Protein AF-A0A973N4P7-F1 (afdb_monomer)

Nearest PDB structures (foldseek):
  7r5c-assembly1_BBB  TM=9.386E-01  e=1.931E-02  Escherichia coli
  7qtc-assembly1_DDD  TM=9.384E-01  e=2.325E-02  Escherichia coli
  5f28-assembly2_D  TM=5.975E-01  e=9.471E+00  Mus musculus
  5c94-assembly1_A-2  TM=3.148E-01  e=1.304E+00  Avian infectious bronchitis virus (strain M41)

Structure (mmCIF, N/CA/C/O backbone):
data_AF-A0A973N4P7-F1
#
_entry.id   AF-A0A973N4P7-F1
#
loop_
_atom_site.group_PDB
_atom_site.id
_atom_site.type_symbol
_atom_site.label_atom_id
_atom_site.label_alt_id
_atom_site.label_comp_id
_atom_site.label_asym_id
_atom_site.label_entity_id
_atom_site.label_seq_id
_atom_site.pdbx_PDB_ins_code
_atom_site.Cartn_x
_atom_site.Cartn_y
_atom_site.Cartn_z
_atom_site.occupancy
_atom_site.B_iso_or_equiv
_atom_site.auth_seq_id
_atom_site.auth_comp_id
_atom_site.auth_asym_id
_atom_site.auth_atom_id
_atom_site.pdbx_PDB_model_num
ATOM 1 N N . LEU A 1 1 ? -1.870 -9.493 -2.047 1.00 87.19 1 LEU A N 1
ATOM 2 C CA . LEU A 1 1 ? -1.699 -8.384 -1.082 1.00 87.19 1 LEU A CA 1
ATOM 3 C C . LEU A 1 1 ? -2.872 -8.317 -0.108 1.00 87.19 1 LEU A C 1
ATOM 5 O O . LEU A 1 1 ? -2.642 -8.286 1.093 1.00 87.19 1 LEU A O 1
ATOM 9 N N . ASP A 1 2 ? -4.102 -8.370 -0.614 1.00 89.56 2 ASP A N 1
ATOM 10 C CA . ASP A 1 2 ? -5.335 -8.207 0.172 1.00 89.56 2 ASP A CA 1
ATOM 11 C C . ASP A 1 2 ? -5.442 -9.128 1.392 1.00 89.56 2 ASP A C 1
ATOM 13 O O . ASP A 1 2 ? -5.771 -8.652 2.473 1.00 89.56 2 ASP A O 1
ATOM 17 N N . GLY A 1 3 ? -5.078 -10.410 1.260 1.00 95.06 3 GLY A N 1
ATOM 18 C CA . GLY A 1 3 ? -5.083 -11.350 2.391 1.00 95.06 3 GLY A CA 1
ATOM 19 C C . GLY A 1 3 ? -4.183 -10.910 3.551 1.00 95.06 3 GLY A C 1
ATOM 20 O O . GLY A 1 3 ? -4.612 -10.911 4.695 1.00 95.06 3 GLY A O 1
ATOM 21 N N . VAL A 1 4 ? -2.978 -10.413 3.256 1.00 95.75 4 VAL A N 1
ATOM 22 C CA . VAL A 1 4 ? -2.039 -9.926 4.284 1.00 95.75 4 VAL A CA 1
ATOM 23 C C . VAL A 1 4 ? -2.598 -8.699 5.003 1.00 95.75 4 VAL A C 1
ATOM 25 O O . VAL A 1 4 ? -2.500 -8.588 6.222 1.00 95.75 4 VAL A O 1
ATOM 28 N N . LEU A 1 5 ? -3.198 -7.766 4.259 1.00 96.38 5 LEU A N 1
ATOM 29 C CA . LEU A 1 5 ? -3.812 -6.582 4.860 1.00 96.38 5 LEU A CA 1
ATOM 30 C C . LEU A 1 5 ? -5.041 -6.953 5.702 1.00 96.38 5 LEU A C 1
ATOM 32 O O . LEU A 1 5 ? -5.241 -6.349 6.755 1.00 96.38 5 LEU A O 1
ATOM 36 N N . ALA A 1 6 ? -5.825 -7.948 5.280 1.00 96.81 6 ALA A N 1
ATOM 37 C CA . ALA A 1 6 ? -6.944 -8.479 6.055 1.00 96.81 6 ALA A CA 1
ATOM 38 C C . ALA A 1 6 ? -6.471 -9.137 7.363 1.00 96.81 6 ALA A C 1
ATOM 40 O O . ALA A 1 6 ? -7.020 -8.841 8.425 1.00 96.81 6 ALA A O 1
ATOM 41 N N . ASP A 1 7 ? -5.407 -9.941 7.313 1.00 97.56 7 ASP A N 1
ATOM 42 C CA . ASP A 1 7 ? -4.810 -10.559 8.499 1.00 97.56 7 ASP A CA 1
ATOM 43 C C . ASP A 1 7 ? -4.321 -9.491 9.486 1.00 97.56 7 ASP A C 1
ATOM 45 O O . ASP A 1 7 ? -4.659 -9.532 10.670 1.00 97.56 7 ASP A O 1
ATOM 49 N N . ILE A 1 8 ? -3.607 -8.469 9.004 1.00 96.69 8 ILE A N 1
ATOM 50 C CA . ILE A 1 8 ? -3.147 -7.347 9.838 1.00 96.69 8 ILE A CA 1
ATOM 51 C C . ILE A 1 8 ? -4.333 -6.610 10.477 1.00 96.69 8 ILE A C 1
ATOM 53 O O . ILE A 1 8 ? -4.281 -6.306 11.671 1.00 96.69 8 ILE A O 1
ATOM 57 N N . GLN A 1 9 ? -5.408 -6.347 9.725 1.00 96.44 9 GLN A N 1
ATOM 58 C CA . GLN A 1 9 ? -6.621 -5.735 10.279 1.00 96.44 9 GLN A CA 1
ATOM 59 C C . GLN A 1 9 ? -7.265 -6.608 11.359 1.00 96.44 9 GLN A C 1
ATOM 61 O O . GLN A 1 9 ? -7.705 -6.075 12.378 1.00 96.44 9 GLN A O 1
ATOM 66 N N . SER A 1 10 ? -7.296 -7.932 11.169 1.00 98.00 10 SER A N 1
ATOM 67 C CA . SER A 1 10 ? -7.850 -8.872 12.154 1.00 98.00 10 SER A CA 1
ATOM 68 C C . SER A 1 10 ? -7.081 -8.851 13.482 1.00 98.00 10 SER A C 1
ATOM 70 O O . SER A 1 10 ? -7.669 -9.040 14.545 1.00 98.00 10 SER A O 1
ATOM 72 N N . LEU A 1 11 ? -5.786 -8.525 13.429 1.00 98.00 11 LEU A N 1
ATOM 73 C CA . LEU A 1 11 ? -4.919 -8.318 14.589 1.00 98.00 11 LEU A CA 1
ATOM 74 C C . LEU A 1 11 ? -5.024 -6.895 15.179 1.00 98.00 11 LEU A C 1
ATOM 76 O O . LEU A 1 11 ? -4.308 -6.562 16.121 1.00 98.00 11 LEU A O 1
ATOM 80 N N . GLY A 1 12 ? -5.895 -6.040 14.633 1.00 97.69 12 GLY A N 1
ATOM 81 C CA . GLY A 1 12 ? -6.081 -4.645 15.050 1.00 97.69 12 GLY A CA 1
ATOM 82 C C . GLY A 1 12 ? -5.087 -3.654 14.433 1.00 97.69 12 GLY A C 1
ATOM 83 O O . GLY A 1 12 ? -5.100 -2.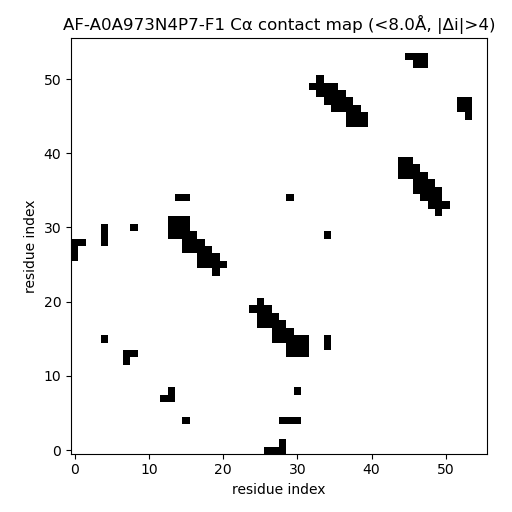470 14.778 1.00 97.69 12 GLY A O 1
ATOM 84 N N . GLY A 1 13 ? -4.233 -4.108 13.515 1.00 97.25 13 GLY A N 1
ATOM 85 C CA . GLY A 1 13 ? -3.259 -3.274 12.825 1.00 97.25 13 GLY A CA 1
ATOM 86 C C . GLY A 1 13 ? -3.888 -2.401 11.738 1.00 97.25 13 GLY A C 1
ATOM 87 O O . GLY A 1 13 ? -4.834 -2.787 11.050 1.00 97.25 13 GLY A O 1
ATOM 88 N N . LYS A 1 14 ? -3.322 -1.209 11.547 1.00 97.06 14 LYS A N 1
ATOM 89 C CA . LYS A 1 14 ? -3.657 -0.299 10.446 1.00 97.06 14 LYS A CA 1
ATOM 90 C C . LYS A 1 14 ? -2.375 0.182 9.789 1.00 97.06 14 LYS A C 1
ATOM 92 O O . LYS A 1 14 ? -1.402 0.467 10.483 1.00 97.06 14 LYS A O 1
ATOM 97 N N . GLY A 1 15 ? -2.377 0.299 8.469 1.00 95.81 15 GLY A N 1
ATOM 98 C CA . GLY A 1 15 ? -1.208 0.772 7.739 1.00 95.81 15 GLY A CA 1
ATOM 99 C C . GLY A 1 15 ? -1.316 0.490 6.254 1.00 95.81 15 GLY A C 1
ATOM 100 O O . GLY A 1 15 ? -2.411 0.308 5.727 1.00 95.81 15 GLY A O 1
ATOM 101 N N . GLY A 1 16 ? -0.166 0.430 5.596 1.00 95.38 16 GLY A 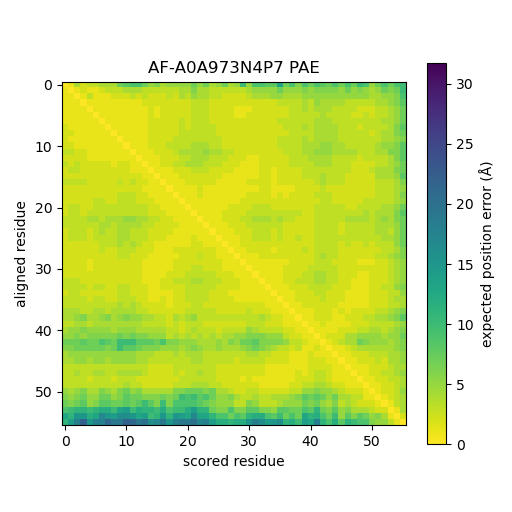N 1
ATOM 102 C CA . GLY A 1 16 ? -0.067 0.061 4.198 1.00 95.38 16 GLY A CA 1
ATOM 103 C C . GLY A 1 16 ? 1.223 -0.679 3.899 1.00 95.38 16 GLY A C 1
ATOM 104 O O . GLY A 1 16 ? 2.156 -0.690 4.702 1.00 95.38 16 GLY A O 1
ATOM 105 N N . LEU A 1 17 ? 1.237 -1.330 2.748 1.00 95.12 17 LEU A N 1
ATOM 106 C CA . LEU A 1 17 ? 2.336 -2.143 2.261 1.00 95.12 17 LEU A CA 1
ATOM 107 C C . LEU A 1 17 ? 2.547 -1.826 0.782 1.00 95.12 17 LEU A C 1
ATOM 109 O O . LEU A 1 17 ? 1.587 -1.704 0.021 1.00 95.12 17 LEU A O 1
ATOM 113 N N . ILE A 1 18 ? 3.813 -1.707 0.396 1.00 95.00 18 ILE A N 1
ATOM 114 C CA . ILE A 1 18 ? 4.268 -1.631 -0.990 1.00 95.00 18 ILE A CA 1
ATOM 115 C C . ILE A 1 18 ? 5.200 -2.822 -1.194 1.00 95.00 18 ILE A C 1
ATOM 117 O O . ILE A 1 18 ? 6.110 -3.038 -0.393 1.00 95.00 18 ILE A O 1
ATOM 121 N N . ALA A 1 19 ? 4.955 -3.604 -2.238 1.00 94.81 19 ALA A N 1
ATOM 122 C CA . ALA A 1 19 ? 5.716 -4.800 -2.555 1.00 94.81 19 ALA A CA 1
ATOM 123 C C . ALA A 1 19 ? 6.056 -4.848 -4.047 1.00 94.81 19 ALA A C 1
ATOM 125 O O . ALA A 1 19 ? 5.280 -4.403 -4.895 1.00 94.81 19 ALA A O 1
ATOM 126 N N . VAL A 1 20 ? 7.218 -5.424 -4.344 1.00 94.44 20 VAL A N 1
ATOM 127 C CA . VAL A 1 20 ? 7.685 -5.710 -5.701 1.00 94.44 20 VAL A CA 1
ATOM 128 C C . VAL A 1 20 ? 8.107 -7.173 -5.735 1.00 94.44 20 VAL A C 1
ATOM 130 O O . VAL A 1 20 ? 8.921 -7.601 -4.915 1.00 94.44 20 VAL A O 1
ATOM 133 N N . ALA A 1 21 ? 7.517 -7.949 -6.637 1.00 94.88 21 ALA A N 1
ATOM 134 C CA . ALA A 1 21 ? 7.891 -9.339 -6.854 1.00 94.88 21 ALA A CA 1
ATOM 135 C C . ALA A 1 21 ? 9.188 -9.433 -7.686 1.00 94.88 21 ALA A C 1
ATOM 137 O O . ALA A 1 21 ? 9.560 -8.470 -8.358 1.00 94.88 21 ALA A O 1
ATOM 138 N N . PRO A 1 22 ? 9.894 -10.580 -7.678 1.00 97.12 22 PRO A N 1
ATOM 139 C CA . PRO A 1 22 ? 11.131 -10.747 -8.447 1.00 97.12 22 PRO A CA 1
ATOM 140 C C . PRO A 1 22 ? 10.986 -10.535 -9.961 1.00 97.12 22 PRO A C 1
ATO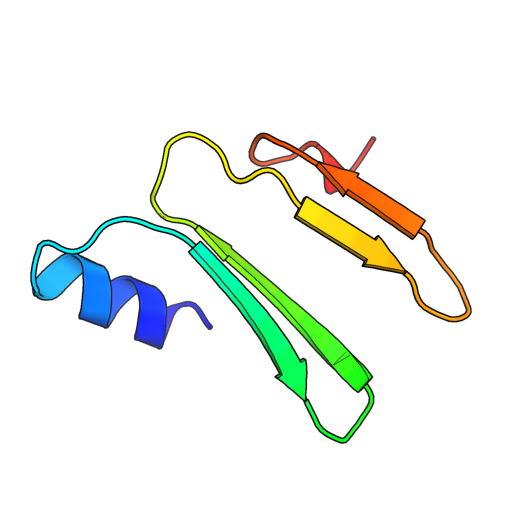M 142 O O . PRO A 1 22 ? 11.973 -10.241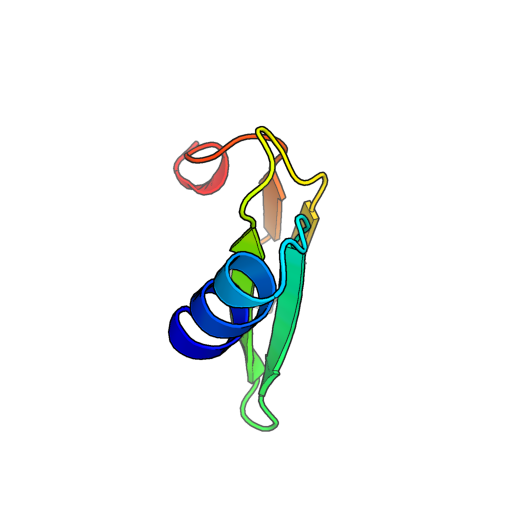 -10.627 1.00 97.12 22 PRO A O 1
ATOM 145 N N . ASP A 1 23 ? 9.776 -10.682 -10.503 1.00 95.38 23 ASP A N 1
ATOM 146 C CA . ASP A 1 23 ? 9.450 -10.423 -11.910 1.00 95.38 23 ASP A CA 1
ATOM 147 C C . ASP A 1 23 ? 9.164 -8.939 -12.215 1.00 95.38 23 ASP A C 1
ATOM 149 O O . ASP A 1 23 ? 8.872 -8.588 -13.355 1.00 95.38 23 ASP A O 1
ATOM 153 N N . GLY A 1 24 ? 9.258 -8.061 -11.211 1.00 91.38 24 GLY A N 1
ATOM 154 C CA . GLY A 1 24 ? 8.976 -6.633 -11.330 1.00 91.38 24 GLY A CA 1
ATOM 155 C C . GLY A 1 24 ? 7.511 -6.258 -11.108 1.00 91.38 24 GLY A C 1
ATOM 156 O O . GLY A 1 24 ? 7.204 -5.066 -11.087 1.00 91.38 24 GLY A O 1
ATOM 157 N N . THR A 1 25 ? 6.611 -7.225 -10.885 1.00 91.12 25 THR A N 1
ATOM 158 C CA . THR A 1 25 ? 5.203 -6.942 -10.581 1.00 91.12 25 THR A CA 1
ATOM 159 C C . THR A 1 25 ? 5.104 -6.133 -9.297 1.00 91.12 25 THR A C 1
ATOM 161 O O . THR A 1 25 ? 5.588 -6.554 -8.242 1.00 91.12 25 THR A O 1
ATOM 164 N N . THR A 1 26 ? 4.448 -4.979 -9.370 1.00 91.50 26 THR A N 1
ATOM 165 C CA . THR A 1 26 ? 4.263 -4.092 -8.224 1.00 91.50 26 THR A CA 1
ATOM 166 C C . THR A 1 26 ? 2.846 -4.166 -7.686 1.00 91.50 26 THR A C 1
ATOM 168 O O . THR A 1 26 ? 1.869 -4.267 -8.424 1.00 91.5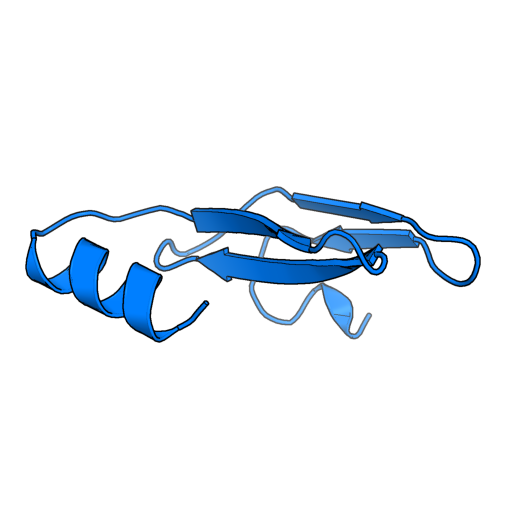0 26 THR A O 1
ATOM 171 N N . ALA A 1 27 ? 2.739 -4.154 -6.360 1.00 92.12 27 ALA A N 1
ATOM 172 C CA . ALA A 1 27 ? 1.471 -4.145 -5.654 1.00 92.12 27 ALA A CA 1
ATOM 173 C C . ALA A 1 27 ? 1.571 -3.224 -4.440 1.00 92.12 27 ALA A C 1
ATOM 175 O O . ALA A 1 27 ? 2.575 -3.205 -3.725 1.00 92.12 27 ALA A O 1
ATOM 176 N N . TRP A 1 28 ? 0.509 -2.478 -4.176 1.00 93.12 28 TRP A N 1
ATOM 177 C CA . TRP A 1 28 ? 0.394 -1.628 -3.001 1.00 93.12 28 TRP A CA 1
ATOM 178 C C . TRP A 1 28 ? -1.038 -1.642 -2.488 1.00 93.12 28 TRP A C 1
ATOM 180 O O . TRP A 1 28 ? -1.983 -1.928 -3.218 1.00 93.12 28 TRP A O 1
ATOM 190 N N . GLY A 1 29 ? -1.195 -1.349 -1.206 1.00 94.44 29 GLY A N 1
ATOM 191 C CA . GLY A 1 29 ? -2.490 -1.392 -0.550 1.00 94.44 29 GLY A CA 1
ATOM 192 C C . GLY A 1 29 ? -2.374 -0.880 0.870 1.00 94.44 29 GLY A C 1
ATOM 193 O O . GLY A 1 29 ? -1.308 -0.941 1.484 1.00 94.44 29 GLY A O 1
ATOM 194 N N . PHE A 1 30 ? -3.464 -0.325 1.376 1.00 96.56 30 PHE A N 1
ATOM 195 C CA . PHE A 1 30 ? -3.496 0.314 2.678 1.00 96.56 30 PHE A CA 1
ATOM 196 C C . PHE A 1 30 ? -4.906 0.279 3.259 1.00 96.56 30 PHE A C 1
ATOM 198 O O . PHE A 1 30 ? -5.899 0.192 2.545 1.00 96.56 30 PHE A O 1
ATOM 205 N N . THR A 1 31 ? -4.967 0.308 4.582 1.00 96.38 31 THR A N 1
A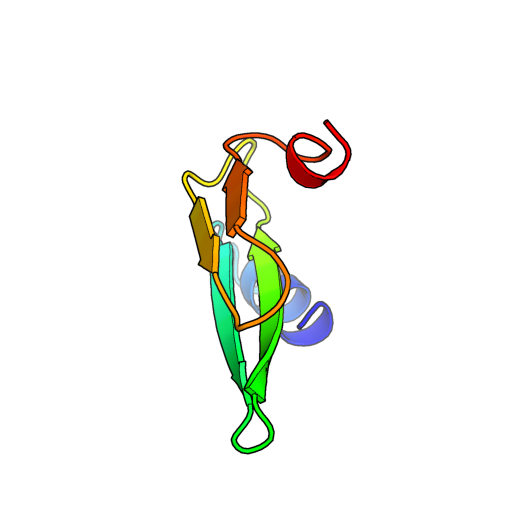TOM 206 C CA . THR A 1 31 ? -6.192 0.226 5.389 1.00 96.38 31 THR A CA 1
ATOM 207 C C . THR A 1 31 ? -6.439 1.528 6.153 1.00 96.38 31 THR A C 1
ATOM 209 O O . THR A 1 31 ? -7.466 1.712 6.805 1.00 96.38 31 THR A O 1
ATOM 212 N N . THR A 1 32 ? -5.478 2.448 6.077 1.00 96.19 32 THR A N 1
ATOM 213 C CA . THR A 1 32 ? -5.570 3.827 6.546 1.00 96.19 32 THR A CA 1
ATOM 214 C C . THR A 1 32 ? -6.398 4.685 5.580 1.00 96.19 32 THR A C 1
ATOM 216 O O . THR A 1 32 ? -6.623 4.292 4.440 1.00 96.19 32 THR A O 1
ATOM 219 N N . PRO A 1 33 ? -6.827 5.897 5.980 1.00 95.62 33 PRO A N 1
ATOM 220 C CA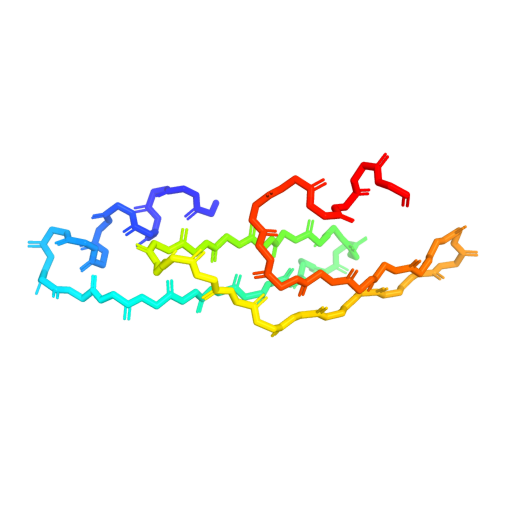 . PRO A 1 33 ? -7.489 6.824 5.056 1.00 95.62 33 PRO A CA 1
ATOM 221 C C . PRO A 1 33 ? -6.614 7.241 3.861 1.00 95.62 33 PRO A C 1
ATOM 223 O O . PRO A 1 33 ? -7.133 7.627 2.820 1.00 95.62 33 PRO A O 1
ATOM 226 N N . ALA A 1 34 ? -5.289 7.188 4.026 1.00 96.00 34 ALA A N 1
ATOM 227 C CA . ALA A 1 34 ? -4.309 7.570 3.019 1.00 96.00 34 ALA A CA 1
ATOM 228 C C . ALA A 1 34 ? -2.986 6.815 3.201 1.00 96.00 34 ALA A C 1
ATOM 230 O O . ALA A 1 34 ? -2.650 6.381 4.309 1.00 96.00 34 ALA A O 1
ATOM 231 N N . MET A 1 35 ? -2.211 6.740 2.123 1.00 96.75 35 MET A N 1
ATOM 232 C CA . MET A 1 35 ? -0.819 6.309 2.091 1.00 96.75 35 MET A CA 1
ATOM 233 C C . MET A 1 35 ? -0.063 7.136 1.046 1.00 96.75 35 MET A C 1
ATOM 235 O O . MET A 1 35 ? -0.260 6.950 -0.157 1.00 96.75 35 MET A O 1
ATOM 239 N N . TYR A 1 36 ? 0.830 8.015 1.509 1.00 96.50 36 TYR A N 1
ATOM 240 C CA . TYR A 1 36 ? 1.798 8.691 0.642 1.00 96.50 36 TYR A CA 1
ATOM 241 C C . TYR A 1 36 ? 2.669 7.637 -0.044 1.00 96.50 36 TYR A C 1
ATOM 243 O O . TYR A 1 36 ? 3.415 6.919 0.624 1.00 96.50 36 TYR A O 1
ATOM 251 N N . ARG A 1 37 ? 2.562 7.528 -1.368 1.00 95.06 37 ARG A N 1
ATOM 252 C CA . ARG A 1 37 ? 3.284 6.523 -2.153 1.00 95.06 37 ARG A CA 1
ATOM 253 C C . ARG A 1 37 ? 3.685 7.060 -3.516 1.00 95.06 37 ARG A C 1
ATOM 255 O O . ARG A 1 37 ? 3.019 7.926 -4.083 1.00 95.06 37 ARG A O 1
ATOM 262 N N . GLY A 1 38 ? 4.747 6.482 -4.055 1.00 93.88 38 GLY A N 1
ATOM 263 C CA . GLY A 1 38 ? 5.134 6.649 -5.444 1.00 93.88 38 GLY A CA 1
ATOM 264 C C . GLY A 1 38 ? 5.661 5.340 -6.015 1.00 93.88 38 GLY A C 1
ATOM 265 O O . GLY A 1 38 ? 6.227 4.528 -5.285 1.00 93.88 38 GLY A O 1
ATOM 266 N N . PHE A 1 39 ? 5.465 5.149 -7.314 1.00 90.69 39 PHE A N 1
ATOM 267 C CA . PHE A 1 39 ? 5.971 4.011 -8.074 1.00 90.69 39 PHE A CA 1
ATOM 268 C C . PHE A 1 39 ? 6.479 4.489 -9.438 1.00 90.69 39 PHE A C 1
ATOM 270 O O . PHE A 1 39 ? 5.964 5.467 -9.986 1.00 90.69 39 PHE A O 1
ATOM 277 N N . ALA A 1 40 ? 7.494 3.812 -9.969 1.00 92.44 40 ALA A N 1
ATOM 278 C CA . ALA A 1 40 ? 7.968 4.009 -11.327 1.00 92.44 40 ALA A CA 1
ATOM 279 C C . ALA A 1 40 ? 8.507 2.697 -11.915 1.00 92.44 40 ALA A C 1
ATOM 281 O O . ALA A 1 40 ? 9.177 1.940 -11.211 1.00 92.44 40 ALA A O 1
ATOM 282 N N . ASP A 1 41 ? 8.260 2.487 -13.203 1.00 90.31 41 ASP A N 1
ATOM 283 C CA . ASP A 1 41 ? 8.872 1.455 -14.042 1.00 90.31 41 ASP A CA 1
ATOM 284 C C . ASP A 1 41 ? 9.296 2.057 -15.399 1.00 90.31 41 ASP A C 1
ATOM 286 O O . ASP A 1 41 ? 9.430 3.277 -15.531 1.00 90.31 41 ASP A O 1
ATOM 290 N N . GLY A 1 42 ? 9.570 1.206 -16.392 1.00 92.06 42 GLY A N 1
ATOM 291 C CA . GLY A 1 42 ? 9.948 1.643 -17.737 1.00 92.06 42 GLY A CA 1
ATOM 292 C C . GLY A 1 42 ? 8.840 2.377 -18.503 1.00 92.06 42 GLY A C 1
ATOM 293 O O . GLY A 1 42 ? 9.156 3.129 -19.422 1.00 92.06 42 GLY A O 1
ATOM 294 N N . ASP A 1 43 ? 7.580 2.208 -18.106 1.00 89.81 43 ASP A N 1
ATOM 295 C CA . ASP A 1 43 ? 6.407 2.692 -18.835 1.00 89.81 43 ASP A CA 1
ATOM 296 C C . ASP A 1 43 ? 5.704 3.856 -18.121 1.00 89.81 43 ASP A C 1
ATOM 298 O O . ASP A 1 43 ? 5.122 4.730 -18.770 1.00 89.81 43 ASP A O 1
ATOM 302 N N . ARG A 1 44 ? 5.727 3.892 -16.783 1.00 88.81 44 ARG A N 1
ATOM 303 C CA . ARG A 1 44 ? 4.917 4.828 -15.991 1.00 88.81 44 ARG A CA 1
ATOM 304 C C . ARG A 1 44 ? 5.592 5.290 -14.708 1.00 88.81 44 ARG A C 1
ATOM 306 O O . ARG A 1 44 ? 6.412 4.608 -14.104 1.00 88.81 44 ARG A O 1
ATOM 313 N N . ARG A 1 45 ? 5.148 6.460 -14.241 1.00 92.75 45 ARG A N 1
ATOM 314 C CA . ARG A 1 45 ? 5.442 7.018 -12.917 1.00 92.75 45 ARG A CA 1
ATOM 315 C C . ARG A 1 45 ? 4.153 7.526 -12.286 1.00 92.75 45 ARG A C 1
ATOM 317 O O . ARG A 1 45 ? 3.439 8.305 -12.906 1.00 92.75 45 ARG A O 1
ATOM 324 N N . VAL A 1 46 ? 3.888 7.125 -11.048 1.00 91.81 46 VAL A N 1
ATOM 325 C CA . VAL A 1 46 ? 2.668 7.474 -10.307 1.00 91.81 46 VAL A CA 1
ATOM 326 C C . VAL A 1 46 ? 3.028 7.987 -8.922 1.00 91.81 46 VAL A C 1
ATOM 328 O O . VAL A 1 46 ? 3.952 7.480 -8.286 1.00 91.81 46 VAL A O 1
ATOM 331 N N . VAL A 1 47 ? 2.281 8.983 -8.448 1.00 94.50 47 VAL A N 1
ATOM 332 C CA . VAL A 1 47 ? 2.304 9.462 -7.063 1.00 94.50 47 VAL A CA 1
ATOM 333 C C . VAL A 1 47 ? 0.864 9.561 -6.584 1.00 94.50 47 VAL A C 1
ATOM 335 O O . VAL A 1 47 ? 0.028 10.127 -7.280 1.00 94.50 47 VAL A O 1
ATOM 338 N N . GLY A 1 48 ? 0.586 9.032 -5.396 1.00 94.94 48 GLY A N 1
ATOM 339 C CA . GLY A 1 48 ? -0.750 9.059 -4.813 1.00 94.94 48 GLY A CA 1
ATOM 340 C C . GLY A 1 48 ? -0.706 9.183 -3.298 1.00 94.94 48 GLY A C 1
ATOM 341 O O . GLY A 1 48 ? 0.269 8.794 -2.650 1.00 94.94 48 GLY A O 1
ATOM 342 N N . ILE A 1 49 ? -1.778 9.727 -2.733 1.00 95.00 49 ILE A N 1
ATOM 343 C CA . ILE A 1 49 ? -1.963 9.872 -1.287 1.00 95.00 49 ILE A CA 1
ATOM 344 C C . ILE A 1 49 ? -3.224 9.119 -0.885 1.00 95.00 49 ILE A C 1
ATOM 346 O O . ILE A 1 49 ? -3.180 8.260 -0.007 1.00 95.00 49 ILE A O 1
ATOM 350 N N . TYR A 1 50 ? -4.326 9.374 -1.575 1.00 95.19 50 TYR A N 1
ATOM 351 C CA . TYR A 1 50 ? -5.610 8.739 -1.325 1.00 95.19 50 TYR A CA 1
ATOM 352 C C . TYR A 1 50 ? -5.848 7.571 -2.289 1.00 95.19 50 TYR A C 1
ATOM 354 O O . TYR A 1 50 ? -5.070 7.316 -3.220 1.00 95.19 50 TYR A O 1
ATOM 362 N N . ALA A 1 51 ? -6.905 6.806 -2.022 1.00 88.75 51 ALA A N 1
ATOM 363 C CA . ALA A 1 51 ? -7.384 5.793 -2.954 1.00 88.75 51 ALA A CA 1
ATOM 364 C C . ALA A 1 51 ? -7.928 6.486 -4.216 1.00 88.75 51 ALA A C 1
ATOM 366 O O . ALA A 1 51 ? -8.603 7.506 -4.104 1.00 88.75 51 ALA A O 1
ATOM 367 N N . GLY A 1 52 ? -7.613 5.955 -5.400 1.00 84.38 52 GLY A N 1
ATOM 368 C CA . GLY A 1 52 ? -8.040 6.522 -6.688 1.00 84.38 52 GLY A CA 1
ATOM 369 C C . GLY A 1 52 ? -7.111 7.584 -7.295 1.00 84.38 52 GLY A C 1
ATOM 370 O O . GLY A 1 52 ? -7.236 7.880 -8.477 1.00 84.38 52 GLY A O 1
ATOM 371 N N . ASP A 1 53 ? -6.116 8.102 -6.560 1.00 85.38 53 ASP A N 1
ATOM 372 C CA . ASP A 1 53 ? -5.150 9.086 -7.101 1.00 85.38 53 ASP A CA 1
ATOM 373 C C . ASP A 1 53 ? -4.302 8.555 -8.278 1.00 85.38 53 ASP A C 1
ATOM 375 O O . ASP A 1 53 ? -3.629 9.321 -8.956 1.00 85.38 53 ASP A O 1
ATOM 379 N N . GLU A 1 54 ? -4.321 7.245 -8.506 1.00 72.38 54 GLU A N 1
ATOM 380 C CA . GLU A 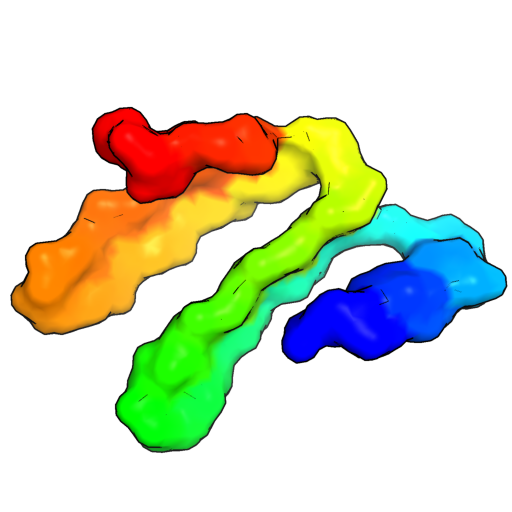1 54 ? -3.522 6.518 -9.498 1.00 72.38 54 GLU A CA 1
ATOM 381 C C . GLU A 1 54 ? -4.151 6.514 -10.897 1.00 72.38 54 GLU A C 1
ATOM 383 O O . GLU A 1 54 ? -3.477 6.167 -11.867 1.00 72.38 54 GLU A O 1
ATOM 388 N N . GLU A 1 55 ? -5.438 6.858 -10.981 1.00 64.31 55 GLU A N 1
ATOM 389 C CA . GLU A 1 55 ? -6.222 6.940 -12.220 1.00 64.31 55 GLU A CA 1
ATOM 390 C C . GLU A 1 55 ? -6.204 8.353 -12.835 1.00 64.31 55 GLU A C 1
ATOM 392 O O . GLU A 1 55 ? -6.853 8.591 -13.853 1.00 64.31 55 GLU A O 1
ATOM 397 N N . ARG A 1 56 ? -5.488 9.297 -12.207 1.00 55.75 56 ARG A N 1
ATOM 398 C CA . ARG A 1 56 ? -5.413 10.711 -12.601 1.00 55.75 56 ARG A CA 1
ATOM 399 C C . ARG A 1 56 ? -4.190 11.062 -13.437 1.00 55.75 56 ARG A C 1
ATOM 401 O O . ARG A 1 56 ? -3.097 10.525 -13.158 1.00 55.75 56 ARG A O 1
#

Solvent-accessible surface area (backbone atoms only — not comparable to full-atom values): 3640 Å² total; per-residue (Å²): 112,67,68,60,54,49,53,39,42,74,74,72,47,76,48,68,53,77,48,68,48,98,89,66,54,72,50,73,52,65,73,45,89,58,54,85,47,72,53,73,64,99,86,51,75,47,63,32,41,48,87,71,41,78,83,108

Mean predicted aligned error: 3.24 Å

Sequence (56 aa):
LDGVLADIQSLGGKGGLIAVAPDGTTAWGFTTPAMYRGFADGDRRVVGIYAGDEER

Foldseek 3Di:
DVVVQVVCVVVVHFFKDWDADPVRDTDIDGPDQWDFDWDDDPPDIATTTGPPSRVD

pLDDT: mean 92.38, std 7.57, range [55.75, 98.0]

Secondary structure (DSSP, 8-state):
-HHHHHHHHHTT---EEEEE-TT--EEEEESSS---EEEE-SS-EEEESS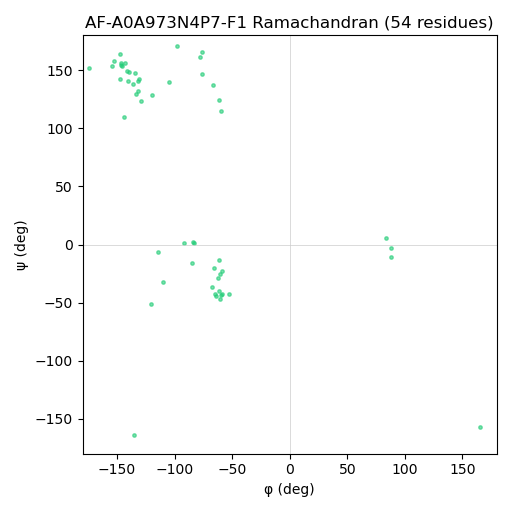TTGGG-

Radius of gyration: 12.21 Å; Cα contacts (8 Å, |Δi|>4): 68; chains: 1; bounding box: 19×22×34 Å